Protein AF-A0A3D9SSF7-F1 (afdb_monomer_lite)

Secondary structure (DSSP, 8-state):
--------HHHHHHHHHHHHH--HHHHHHHTT--HHHHHHHHHH-HHHHHHHHHHHHHSS--TT-------

Radius of gyration: 12.01 Å; chains: 1; bounding box: 25×30×35 Å

Foldseek 3Di:
DDDPDPDPPLLVQLLVCCLAAVDNCVSCVSSV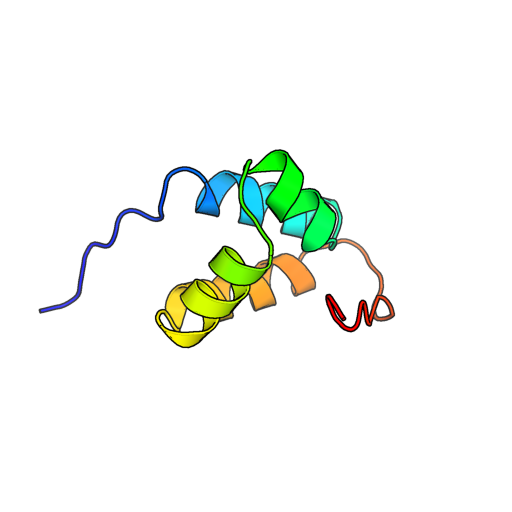HDSVVLVVCVVVDVVSVVSSVVSNVNYPDDPDPPPDDPD

pLDDT: mean 72.4, std 15.8, range [33.62, 85.44]

Organism: NCBI:txid111806

Sequence (71 aa):
MQQATALPTWADRFLTELADHGYITRAARTAGISATVVIRQRRTDRAFAVAVARALAEAPVPSGAREITCR

Structure (mmCIF, N/CA/C/O backbone):
data_AF-A0A3D9SSF7-F1
#
_entry.id   AF-A0A3D9SSF7-F1
#
l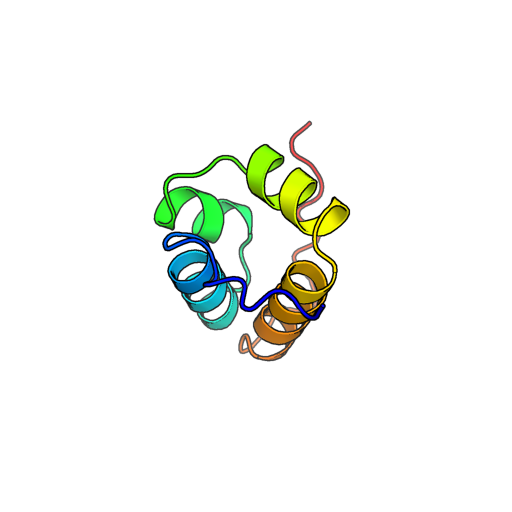oop_
_atom_site.group_PDB
_atom_site.id
_atom_site.type_symbol
_atom_site.label_atom_id
_atom_site.label_alt_id
_atom_site.label_comp_id
_atom_site.label_asym_id
_atom_site.label_entity_id
_atom_site.label_seq_id
_atom_site.pdbx_PDB_ins_code
_atom_site.Cartn_x
_atom_site.Cartn_y
_atom_site.Cartn_z
_atom_site.occupancy
_atom_site.B_iso_or_equiv
_atom_site.auth_seq_id
_atom_site.auth_comp_id
_atom_site.auth_asym_id
_atom_site.auth_atom_id
_atom_site.pdbx_PDB_model_num
ATOM 1 N N . MET A 1 1 ? -1.774 -13.671 22.230 1.00 39.84 1 MET A N 1
ATOM 2 C CA . MET A 1 1 ? -3.049 -13.707 21.482 1.00 39.84 1 MET A CA 1
ATOM 3 C C . MET A 1 1 ? -2.770 -13.172 20.083 1.00 39.84 1 MET A C 1
ATOM 5 O O . MET A 1 1 ? -2.664 -11.968 19.905 1.00 39.84 1 MET A O 1
ATOM 9 N N . GLN A 1 2 ? -2.480 -14.065 19.139 1.00 40.53 2 GLN A N 1
ATOM 10 C CA . GLN A 1 2 ? -2.102 -13.721 17.764 1.00 40.53 2 GLN A CA 1
ATOM 11 C C . GLN A 1 2 ? -3.376 -13.291 17.033 1.00 40.53 2 GLN A C 1
ATOM 13 O O . GLN A 1 2 ? -4.324 -14.072 16.978 1.00 40.53 2 GLN A O 1
ATOM 18 N N . GLN A 1 3 ? -3.446 -12.046 16.556 1.00 41.72 3 GLN A N 1
ATOM 19 C CA . GLN A 1 3 ? -4.625 -11.580 15.833 1.00 41.72 3 GLN A CA 1
ATOM 20 C C . GLN A 1 3 ? -4.745 -12.362 14.523 1.00 41.72 3 GLN A C 1
ATOM 22 O O . GLN A 1 3 ? -3.935 -12.201 13.614 1.00 41.72 3 GLN A O 1
ATOM 27 N N . ALA A 1 4 ? -5.790 -13.183 14.431 1.00 49.62 4 ALA A N 1
ATOM 28 C CA . ALA A 1 4 ? -6.392 -13.583 13.171 1.00 49.62 4 ALA A CA 1
ATOM 29 C C . ALA A 1 4 ? -7.016 -12.327 12.535 1.00 49.62 4 ALA A C 1
ATOM 31 O O . ALA A 1 4 ? -8.215 -12.087 12.641 1.00 49.62 4 ALA A O 1
ATOM 32 N N . THR A 1 5 ? -6.180 -11.451 11.977 1.00 47.59 5 THR A N 1
ATOM 33 C CA . THR A 1 5 ? -6.634 -10.244 11.285 1.00 47.59 5 THR A CA 1
ATOM 34 C C . THR A 1 5 ? -6.938 -10.657 9.855 1.00 47.59 5 THR A C 1
ATOM 36 O O . THR A 1 5 ? -6.038 -10.875 9.045 1.00 47.59 5 THR A O 1
ATOM 39 N N . ALA A 1 6 ? -8.223 -10.839 9.553 1.00 55.69 6 ALA A N 1
ATOM 40 C CA . ALA A 1 6 ? -8.682 -10.805 8.176 1.00 55.69 6 ALA A CA 1
ATOM 41 C C . ALA A 1 6 ? -8.142 -9.503 7.577 1.00 55.69 6 ALA A C 1
ATOM 43 O O . ALA A 1 6 ? -8.455 -8.416 8.071 1.00 55.69 6 ALA A O 1
ATOM 44 N N . LEU A 1 7 ? -7.256 -9.613 6.586 1.00 57.66 7 LEU A N 1
ATOM 45 C CA . LEU A 1 7 ? -6.780 -8.453 5.848 1.00 57.66 7 LEU A CA 1
ATOM 46 C C . LEU A 1 7 ? -8.015 -7.641 5.426 1.00 57.66 7 LEU A C 1
ATOM 48 O O . LEU A 1 7 ? -9.004 -8.239 4.989 1.00 57.66 7 LEU A O 1
ATOM 52 N N . PRO A 1 8 ? -8.004 -6.306 5.588 1.00 67.00 8 PRO A N 1
ATOM 53 C CA . PRO A 1 8 ? -9.108 -5.488 5.121 1.00 67.00 8 PRO A CA 1
ATOM 54 C C . PRO A 1 8 ? -9.420 -5.849 3.667 1.00 67.00 8 PRO A C 1
ATOM 56 O O . PRO A 1 8 ? -8.505 -6.087 2.883 1.00 67.00 8 PRO A O 1
ATOM 59 N N . THR A 1 9 ? -10.691 -5.864 3.279 1.00 72.81 9 THR A N 1
ATOM 60 C CA . THR A 1 9 ? -11.109 -6.266 1.922 1.00 72.81 9 THR A CA 1
ATOM 61 C C . THR A 1 9 ? -10.423 -5.463 0.809 1.00 72.81 9 THR A C 1
ATOM 63 O O . THR A 1 9 ? -10.252 -5.957 -0.301 1.00 72.81 9 THR A O 1
ATOM 66 N N . TRP A 1 10 ? -9.977 -4.241 1.107 1.00 79.81 10 TRP A N 1
ATOM 67 C CA . TRP A 1 10 ? -9.190 -3.407 0.200 1.00 79.81 10 TRP A CA 1
ATOM 68 C C . TRP A 1 10 ? -7.702 -3.787 0.132 1.00 79.81 10 TRP A C 1
ATOM 70 O O . TRP A 1 10 ? -7.058 -3.505 -0.874 1.00 79.81 10 TRP A O 1
ATOM 80 N N . ALA A 1 11 ? -7.138 -4.407 1.175 1.00 80.31 11 ALA A N 1
ATOM 81 C CA . ALA A 1 11 ? -5.717 -4.749 1.260 1.00 80.31 11 ALA A CA 1
ATOM 82 C C . ALA A 1 11 ? -5.345 -5.854 0.272 1.00 80.31 11 ALA A C 1
ATOM 84 O O . ALA A 1 11 ? -4.290 -5.780 -0.345 1.00 80.31 11 ALA A O 1
ATOM 85 N N . ASP A 1 12 ? -6.231 -6.827 0.076 1.00 82.19 12 ASP A N 1
ATOM 86 C CA . ASP A 1 12 ? -6.060 -7.885 -0.921 1.00 82.19 12 ASP A CA 1
ATOM 87 C C . ASP A 1 12 ? -6.008 -7.320 -2.353 1.00 82.19 12 ASP A C 1
ATOM 89 O O . ASP A 1 12 ? -5.042 -7.543 -3.088 1.00 82.19 12 ASP A O 1
ATOM 93 N N . ARG A 1 13 ? -6.977 -6.462 -2.713 1.00 82.56 13 ARG A N 1
ATOM 94 C CA . ARG A 1 13 ? -6.980 -5.766 -4.013 1.00 82.56 13 ARG A CA 1
ATOM 95 C C . ARG A 1 13 ? -5.777 -4.847 -4.189 1.00 82.56 13 ARG A C 1
ATOM 97 O O . ARG A 1 13 ? -5.207 -4.789 -5.272 1.00 82.56 13 ARG A O 1
ATOM 104 N N . PHE A 1 14 ? -5.385 -4.146 -3.126 1.00 85.44 14 PHE A N 1
ATOM 105 C CA . PHE A 1 14 ? -4.205 -3.290 -3.131 1.00 85.44 14 PHE A CA 1
ATOM 106 C C . PHE A 1 14 ? -2.929 -4.098 -3.393 1.00 85.44 14 PHE A C 1
ATOM 108 O O . PHE A 1 14 ? -2.127 -3.703 -4.231 1.00 85.44 14 PHE A O 1
ATOM 115 N N . LEU A 1 15 ? -2.739 -5.223 -2.698 1.00 83.06 15 LEU A N 1
ATOM 116 C CA . LEU A 1 15 ? -1.556 -6.072 -2.853 1.00 83.06 15 LEU A CA 1
ATOM 117 C C . LEU A 1 15 ? -1.513 -6.744 -4.228 1.00 83.06 15 LEU A C 1
ATOM 119 O O . LEU A 1 15 ? -0.438 -6.815 -4.814 1.00 83.06 15 LEU A O 1
ATOM 123 N N . THR A 1 16 ? -2.664 -7.161 -4.758 1.00 84.50 16 THR A N 1
ATOM 124 C CA . THR A 1 16 ? -2.779 -7.734 -6.108 1.00 84.50 16 THR A CA 1
ATOM 125 C C . THR A 1 16 ? -2.358 -6.724 -7.175 1.00 84.50 16 THR A C 1
ATOM 127 O O . THR A 1 16 ? -1.467 -6.997 -7.970 1.00 84.50 16 THR A O 1
ATOM 130 N N . GLU A 1 17 ? -2.923 -5.514 -7.140 1.00 84.12 17 GLU A N 1
ATOM 131 C CA . GLU A 1 17 ? -2.558 -4.436 -8.071 1.00 84.12 17 GLU A CA 1
ATOM 132 C C . GLU A 1 17 ? -1.096 -3.999 -7.920 1.00 84.12 17 GLU A C 1
ATOM 134 O O . GLU A 1 17 ? -0.445 -3.609 -8.892 1.00 84.12 17 GLU A O 1
ATOM 139 N N . LEU A 1 18 ? -0.575 -4.038 -6.691 1.00 83.31 18 LEU A N 1
ATOM 140 C CA . LEU A 1 18 ? 0.813 -3.700 -6.408 1.00 83.31 18 LEU A CA 1
ATOM 141 C C . LEU A 1 18 ? 1.777 -4.764 -6.941 1.00 83.31 18 LEU A C 1
ATOM 143 O O . LEU A 1 18 ? 2.838 -4.395 -7.435 1.00 83.31 18 LEU A O 1
ATOM 147 N N . ALA A 1 19 ? 1.416 -6.043 -6.859 1.00 83.56 19 ALA A N 1
ATOM 148 C CA . ALA A 1 19 ? 2.198 -7.138 -7.425 1.00 83.56 19 ALA A CA 1
ATOM 149 C C . ALA A 1 19 ? 2.150 -7.150 -8.960 1.00 83.56 19 ALA A C 1
ATOM 151 O O . ALA A 1 19 ? 3.136 -7.511 -9.590 1.00 83.56 19 ALA A O 1
ATOM 152 N N . ASP A 1 20 ? 1.042 -6.715 -9.563 1.00 81.88 20 ASP A N 1
ATOM 153 C CA . ASP A 1 20 ? 0.904 -6.667 -11.023 1.00 81.88 20 ASP A CA 1
ATOM 154 C C . ASP A 1 20 ? 1.662 -5.478 -11.641 1.00 81.88 20 ASP A C 1
ATOM 156 O O . ASP A 1 20 ? 2.390 -5.623 -12.623 1.00 81.88 20 ASP A O 1
ATOM 160 N N . HIS A 1 21 ? 1.544 -4.293 -11.027 1.00 77.81 21 HIS A N 1
ATOM 161 C CA . HIS A 1 21 ? 2.015 -3.045 -11.635 1.00 77.81 21 HIS A CA 1
ATOM 162 C C . HIS A 1 21 ? 3.115 -2.307 -10.860 1.00 77.81 21 HIS A C 1
ATOM 164 O O . HIS A 1 21 ? 3.768 -1.435 -11.427 1.00 77.81 21 HIS A O 1
ATOM 170 N N . GLY A 1 22 ? 3.302 -2.574 -9.563 1.00 75.25 22 GLY A N 1
ATOM 171 C CA . GLY A 1 22 ? 4.318 -1.908 -8.735 1.00 75.25 22 GLY A CA 1
ATOM 172 C C . GLY A 1 22 ? 3.997 -0.468 -8.294 1.00 75.25 22 GLY A C 1
ATOM 173 O O . GLY A 1 22 ? 4.848 0.185 -7.691 1.00 75.25 22 GLY A O 1
ATOM 174 N N . TYR A 1 23 ? 2.786 0.049 -8.544 1.00 78.81 23 TYR A N 1
ATOM 175 C CA . TYR A 1 23 ? 2.417 1.442 -8.233 1.00 78.81 23 TYR A CA 1
ATOM 176 C C . TYR A 1 23 ? 1.481 1.568 -7.022 1.00 78.81 23 TYR A C 1
ATOM 178 O O . TYR A 1 23 ? 0.294 1.253 -7.106 1.00 78.81 23 TYR A O 1
ATOM 186 N N . ILE A 1 24 ? 1.976 2.147 -5.919 1.00 79.00 24 ILE A N 1
ATOM 187 C CA . ILE A 1 24 ? 1.189 2.372 -4.688 1.00 79.00 24 ILE A CA 1
ATOM 188 C C . ILE A 1 24 ? 0.003 3.316 -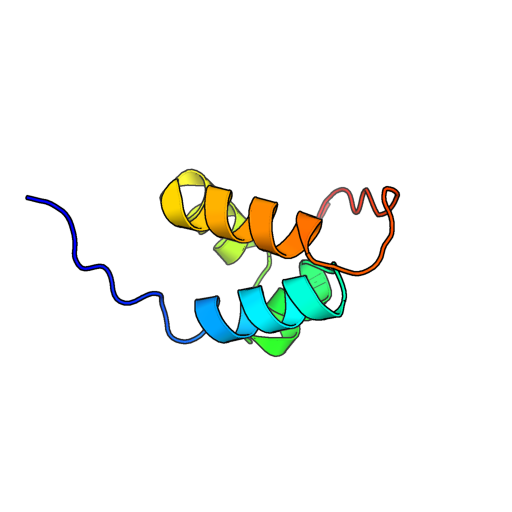4.927 1.00 79.00 24 ILE A C 1
ATOM 190 O O . ILE A 1 24 ? -1.104 3.024 -4.484 1.00 79.00 24 ILE A O 1
ATOM 194 N N . THR A 1 25 ? 0.204 4.435 -5.629 1.00 79.00 25 THR A N 1
ATOM 195 C CA . THR A 1 25 ? -0.855 5.428 -5.886 1.00 79.00 25 THR A CA 1
ATOM 196 C C . THR A 1 25 ? -1.990 4.835 -6.723 1.00 79.00 25 THR A C 1
ATOM 198 O O . THR A 1 25 ? -3.168 5.054 -6.432 1.00 79.00 25 THR A O 1
ATOM 201 N N . ARG A 1 26 ? -1.642 4.021 -7.728 1.00 80.75 26 ARG A N 1
ATOM 202 C CA . ARG A 1 26 ? -2.612 3.309 -8.569 1.00 80.75 26 ARG A CA 1
ATOM 203 C C . ARG A 1 26 ? -3.346 2.236 -7.774 1.00 80.75 26 ARG A C 1
ATOM 205 O O . ARG A 1 26 ? -4.570 2.245 -7.767 1.00 80.75 26 ARG A O 1
ATOM 212 N N . ALA A 1 27 ? -2.617 1.395 -7.042 1.00 83.06 27 ALA A N 1
ATOM 213 C CA . ALA A 1 27 ? -3.203 0.357 -6.202 1.00 83.06 27 ALA A CA 1
ATOM 214 C C . ALA A 1 27 ? -4.149 0.943 -5.140 1.00 83.06 27 ALA A C 1
ATOM 216 O O . ALA A 1 27 ? -5.232 0.409 -4.916 1.00 83.06 27 ALA A O 1
ATOM 217 N N . ALA A 1 28 ? -3.791 2.079 -4.529 1.00 84.50 28 ALA A N 1
ATOM 218 C CA . ALA A 1 28 ? -4.640 2.782 -3.569 1.00 84.50 28 ALA A CA 1
ATOM 219 C C . ALA A 1 28 ? -5.936 3.284 -4.226 1.00 84.50 28 ALA A C 1
ATOM 221 O O . ALA A 1 28 ? -7.022 3.060 -3.693 1.00 84.50 28 ALA A O 1
ATOM 222 N N . ARG A 1 29 ? -5.841 3.874 -5.426 1.00 83.69 29 ARG A N 1
ATOM 223 C CA . ARG A 1 29 ? -7.007 4.313 -6.204 1.00 83.69 29 ARG A CA 1
ATOM 224 C C . ARG A 1 29 ? -7.908 3.144 -6.609 1.00 83.69 29 ARG A C 1
ATOM 226 O O . ARG A 1 29 ? -9.120 3.256 -6.448 1.00 83.69 29 ARG A O 1
ATOM 233 N N . THR A 1 30 ? -7.342 2.034 -7.084 1.00 84.19 30 THR A N 1
ATOM 234 C CA . THR A 1 30 ? -8.102 0.818 -7.432 1.00 84.19 30 THR A CA 1
ATOM 235 C C . THR A 1 30 ? -8.789 0.218 -6.204 1.00 84.19 30 THR A C 1
ATOM 237 O O . THR A 1 30 ? -9.931 -0.235 -6.280 1.00 84.19 30 THR A O 1
ATOM 240 N N . ALA A 1 31 ? -8.122 0.265 -5.051 1.00 81.69 31 ALA A N 1
ATOM 241 C CA . ALA A 1 31 ? -8.669 -0.165 -3.770 1.00 81.69 31 ALA A CA 1
ATOM 242 C C . ALA A 1 31 ? -9.649 0.851 -3.141 1.00 81.69 31 ALA A C 1
ATOM 244 O O . ALA A 1 31 ? -10.241 0.558 -2.103 1.00 81.69 31 ALA A O 1
ATOM 245 N N . GLY A 1 32 ? -9.841 2.027 -3.754 1.00 83.56 32 GLY A N 1
ATOM 246 C CA . GLY A 1 32 ? -10.760 3.066 -3.281 1.00 83.56 32 GLY A CA 1
ATOM 247 C C . GLY A 1 32 ? -10.301 3.783 -2.008 1.00 83.56 32 GLY A C 1
ATOM 248 O O . GLY A 1 32 ? -11.132 4.324 -1.280 1.00 83.56 32 GLY A O 1
ATOM 249 N N . ILE A 1 33 ? -8.998 3.781 -1.717 1.00 85.06 33 ILE A N 1
ATOM 250 C CA . ILE A 1 33 ? -8.424 4.371 -0.503 1.00 85.06 33 ILE A CA 1
ATOM 251 C C . ILE A 1 33 ? -7.346 5.408 -0.820 1.00 85.06 33 ILE A C 1
ATOM 253 O O . ILE A 1 33 ? -6.698 5.389 -1.864 1.00 85.06 33 ILE A O 1
ATOM 257 N N . SER A 1 34 ? -7.108 6.312 0.127 1.00 83.38 34 SER A N 1
ATOM 258 C CA . SER A 1 34 ? -6.038 7.304 0.018 1.00 83.38 34 SER A CA 1
ATOM 259 C C . SER A 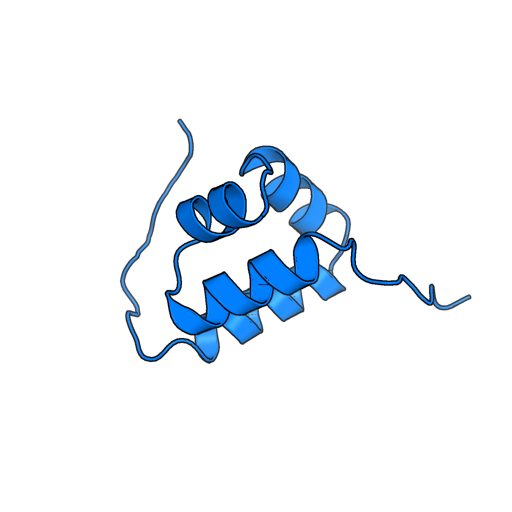1 34 ? -4.680 6.712 0.398 1.00 83.38 34 SER A C 1
ATOM 261 O O . SER A 1 34 ? -4.575 5.922 1.340 1.00 83.38 34 SER A O 1
ATOM 263 N N . ALA A 1 35 ? -3.607 7.188 -0.238 1.00 80.12 35 ALA A N 1
ATOM 26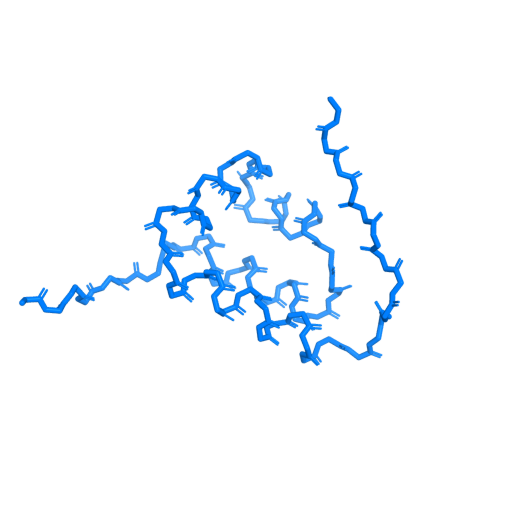4 C CA . ALA A 1 35 ? -2.233 6.800 0.099 1.00 80.12 35 ALA A CA 1
ATOM 265 C C . ALA A 1 35 ? -1.892 7.034 1.587 1.00 80.12 35 ALA A C 1
ATOM 267 O O . ALA A 1 35 ? -1.186 6.236 2.198 1.00 80.12 35 ALA A O 1
ATOM 268 N N . THR A 1 36 ? -2.463 8.066 2.217 1.00 83.50 36 THR A N 1
ATOM 269 C CA . THR A 1 36 ? -2.332 8.316 3.664 1.00 83.50 36 THR A CA 1
ATOM 270 C C . THR A 1 36 ? -2.824 7.148 4.521 1.00 83.50 36 THR A C 1
ATOM 272 O O . THR A 1 36 ? -2.186 6.812 5.520 1.00 83.50 36 THR A O 1
ATOM 275 N N . VAL A 1 37 ? -3.929 6.500 4.134 1.00 83.44 37 VAL A N 1
ATOM 276 C CA . VAL A 1 37 ? -4.466 5.326 4.845 1.00 83.44 37 VAL A CA 1
ATOM 277 C C . VAL A 1 37 ? -3.489 4.161 4.726 1.00 83.44 37 VAL A C 1
ATOM 279 O O . VAL A 1 37 ? -3.163 3.538 5.734 1.00 83.44 37 VAL A O 1
ATOM 282 N N . VAL A 1 38 ? -2.933 3.939 3.530 1.00 82.06 38 VAL A N 1
ATOM 283 C CA . VAL A 1 38 ? -1.902 2.917 3.281 1.00 82.06 38 VAL A CA 1
ATOM 284 C C . VAL A 1 38 ? -0.657 3.174 4.132 1.00 82.06 38 VAL A C 1
ATOM 286 O O . VAL A 1 38 ? -0.150 2.258 4.776 1.00 82.06 38 VAL A O 1
ATOM 289 N N . ILE A 1 39 ? -0.167 4.416 4.186 1.00 82.94 39 ILE A N 1
ATOM 290 C CA . ILE A 1 39 ? 1.019 4.786 4.976 1.00 82.94 39 ILE A CA 1
ATOM 291 C C . ILE A 1 39 ? 0.765 4.579 6.472 1.00 82.94 39 ILE A C 1
ATOM 293 O O . ILE A 1 39 ? 1.620 4.027 7.168 1.00 82.94 39 ILE A O 1
ATOM 297 N N . ARG A 1 40 ? -0.408 4.986 6.972 1.00 83.38 40 ARG A N 1
ATOM 298 C CA . ARG A 1 40 ? -0.794 4.769 8.371 1.00 83.38 40 ARG A CA 1
ATOM 299 C C . ARG A 1 40 ? -0.883 3.276 8.687 1.00 83.38 40 ARG A C 1
ATOM 301 O O . ARG A 1 40 ? -0.301 2.847 9.678 1.00 83.38 40 ARG A O 1
ATOM 308 N N . GLN A 1 41 ? -1.509 2.486 7.814 1.00 83.62 41 GLN A N 1
ATOM 309 C CA . GLN A 1 41 ? -1.602 1.037 7.978 1.00 83.62 41 GLN A CA 1
ATOM 310 C C . GLN A 1 41 ? -0.220 0.378 7.966 1.00 83.62 41 GLN A C 1
ATOM 312 O O . GLN A 1 41 ? 0.057 -0.433 8.839 1.00 83.62 41 GLN A O 1
ATOM 317 N N . ARG A 1 42 ? 0.685 0.774 7.060 1.00 82.06 42 ARG A N 1
ATOM 318 C CA . ARG A 1 42 ? 2.076 0.275 7.037 1.00 82.06 42 ARG A CA 1
ATOM 319 C C . ARG A 1 42 ? 2.851 0.595 8.316 1.00 82.06 42 ARG A C 1
ATOM 321 O O . ARG A 1 42 ? 3.772 -0.138 8.657 1.00 82.06 42 ARG A O 1
ATOM 328 N N . ARG A 1 43 ? 2.524 1.695 9.003 1.00 81.44 43 ARG A N 1
ATOM 329 C CA . ARG A 1 43 ? 3.150 2.056 10.286 1.00 81.44 43 ARG A CA 1
ATOM 330 C C . ARG A 1 43 ? 2.563 1.278 11.460 1.00 81.44 43 ARG A C 1
ATOM 332 O O . ARG A 1 43 ? 3.309 0.901 12.356 1.00 81.44 43 ARG A O 1
ATOM 339 N N . THR A 1 44 ? 1.250 1.070 11.466 1.00 83.31 44 THR A N 1
ATOM 340 C CA . THR A 1 44 ? 0.546 0.363 12.545 1.00 83.31 44 THR A CA 1
ATOM 341 C C . THR A 1 44 ? 0.693 -1.154 12.437 1.00 83.31 44 THR A C 1
ATOM 343 O O . THR A 1 44 ? 0.785 -1.827 13.457 1.00 83.31 44 THR A O 1
ATOM 346 N N . ASP A 1 45 ? 0.752 -1.690 11.219 1.00 81.75 45 ASP A N 1
ATOM 347 C CA . ASP A 1 45 ? 0.745 -3.121 10.949 1.00 81.75 45 ASP A CA 1
ATOM 348 C C . ASP A 1 45 ? 2.008 -3.550 10.194 1.00 81.75 45 ASP A C 1
ATOM 350 O O . ASP A 1 45 ? 2.208 -3.264 9.008 1.00 81.75 45 ASP A O 1
ATOM 354 N N . ARG A 1 46 ? 2.894 -4.251 10.911 1.00 80.88 46 ARG A N 1
ATOM 355 C CA . ARG A 1 46 ? 4.137 -4.765 10.327 1.00 80.88 46 ARG A CA 1
ATOM 356 C C . ARG A 1 46 ? 3.893 -5.862 9.294 1.00 80.88 46 ARG A C 1
ATOM 358 O O . ARG A 1 46 ? 4.670 -5.945 8.347 1.00 80.88 46 ARG A O 1
ATOM 365 N N . ALA A 1 47 ? 2.864 -6.692 9.460 1.00 81.69 47 ALA A N 1
ATOM 366 C CA . ALA A 1 47 ? 2.585 -7.781 8.526 1.00 81.69 47 ALA A CA 1
ATOM 367 C C . ALA A 1 47 ? 2.204 -7.226 7.145 1.00 81.69 47 ALA A C 1
ATOM 369 O O . ALA A 1 47 ? 2.728 -7.675 6.126 1.00 81.69 47 ALA A O 1
ATOM 370 N N . PHE A 1 48 ? 1.401 -6.163 7.118 1.00 80.81 48 PHE A N 1
ATOM 371 C CA . PHE A 1 48 ? 1.060 -5.413 5.919 1.00 80.81 48 PHE A CA 1
ATOM 372 C C . PHE A 1 48 ? 2.298 -4.772 5.287 1.00 80.81 48 PHE A C 1
ATOM 374 O O . PHE A 1 48 ? 2.492 -4.872 4.081 1.00 80.81 48 PHE A O 1
ATOM 381 N N . ALA A 1 49 ? 3.193 -4.173 6.080 1.00 82.94 49 ALA A N 1
ATOM 382 C CA . ALA A 1 49 ? 4.442 -3.625 5.547 1.00 82.94 49 ALA A CA 1
ATOM 383 C C . ALA A 1 49 ? 5.319 -4.690 4.855 1.00 82.94 49 ALA A C 1
ATOM 385 O O . ALA A 1 49 ? 5.905 -4.400 3.810 1.00 82.94 49 ALA A O 1
ATOM 386 N N . VAL A 1 50 ? 5.374 -5.908 5.408 1.00 84.50 50 VAL A N 1
ATOM 387 C CA . VAL A 1 50 ? 6.072 -7.055 4.803 1.00 84.50 50 VAL A CA 1
ATOM 388 C C . VAL A 1 50 ? 5.368 -7.517 3.526 1.00 84.50 50 VAL A C 1
ATOM 390 O O . VAL A 1 50 ? 6.035 -7.719 2.515 1.00 84.50 50 VAL A O 1
ATOM 393 N N . ALA A 1 51 ? 4.036 -7.619 3.533 1.00 83.44 51 ALA A N 1
ATOM 394 C CA . ALA A 1 51 ? 3.258 -7.994 2.352 1.00 83.44 51 ALA A CA 1
ATOM 395 C C . ALA A 1 51 ? 3.445 -6.998 1.194 1.00 83.44 51 ALA A C 1
ATOM 397 O O . ALA A 1 51 ? 3.637 -7.410 0.055 1.00 83.44 51 ALA A O 1
ATOM 398 N N . VAL A 1 52 ? 3.480 -5.695 1.490 1.00 82.81 52 VAL A N 1
ATOM 399 C CA . VAL A 1 52 ? 3.764 -4.632 0.509 1.00 82.81 52 VAL A CA 1
ATOM 400 C C . VAL A 1 52 ? 5.162 -4.784 -0.088 1.00 82.81 52 VAL A C 1
ATOM 402 O O . VAL A 1 52 ? 5.326 -4.681 -1.299 1.00 82.81 52 VAL A O 1
ATOM 405 N N . ALA A 1 53 ? 6.176 -5.031 0.746 1.00 82.88 53 ALA A N 1
ATOM 406 C CA . ALA A 1 53 ? 7.544 -5.232 0.272 1.00 82.88 53 ALA A CA 1
ATOM 407 C C . ALA A 1 53 ? 7.668 -6.485 -0.607 1.00 82.88 53 ALA A C 1
ATOM 409 O O . ALA A 1 53 ? 8.375 -6.460 -1.611 1.00 82.88 53 ALA A O 1
ATOM 410 N N . ARG A 1 54 ? 6.952 -7.556 -0.252 1.00 83.50 54 ARG A N 1
ATOM 411 C CA . ARG A 1 54 ? 6.898 -8.787 -1.038 1.00 83.50 54 ARG A CA 1
ATOM 412 C C . ARG A 1 54 ? 6.211 -8.564 -2.388 1.00 83.50 54 ARG A C 1
ATOM 414 O O . ARG A 1 54 ? 6.798 -8.901 -3.404 1.00 83.50 54 ARG A O 1
ATOM 421 N N . ALA A 1 55 ? 5.040 -7.928 -2.406 1.00 83.75 55 ALA A N 1
ATOM 422 C CA . ALA A 1 55 ? 4.331 -7.602 -3.645 1.00 83.75 55 ALA A CA 1
ATOM 423 C C . ALA A 1 55 ? 5.192 -6.743 -4.589 1.00 83.75 55 ALA A C 1
ATOM 425 O O . ALA A 1 55 ? 5.264 -7.015 -5.781 1.00 83.75 55 ALA A O 1
ATOM 426 N N . LEU A 1 56 ? 5.928 -5.765 -4.049 1.00 80.38 56 LEU A N 1
ATOM 427 C CA . LEU A 1 56 ? 6.882 -4.964 -4.828 1.00 80.38 56 LEU A CA 1
ATOM 428 C C . LEU A 1 56 ? 8.048 -5.781 -5.402 1.00 80.38 56 LEU A C 1
ATOM 430 O O . LEU A 1 56 ? 8.583 -5.409 -6.441 1.00 80.38 56 LEU A O 1
ATOM 434 N N . ALA A 1 57 ? 8.465 -6.853 -4.726 1.00 80.75 57 ALA A N 1
ATOM 435 C CA . ALA A 1 57 ? 9.519 -7.743 -5.207 1.00 80.75 57 ALA A CA 1
ATOM 436 C C . ALA A 1 57 ? 9.018 -8.738 -6.269 1.00 80.75 57 ALA A C 1
ATOM 438 O O . ALA A 1 57 ? 9.808 -9.170 -7.102 1.00 80.75 57 ALA A O 1
ATOM 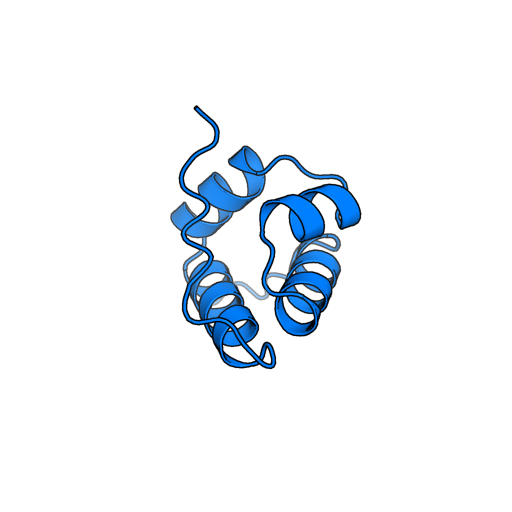439 N N . GLU A 1 58 ? 7.734 -9.106 -6.231 1.00 76.31 58 GLU A N 1
ATOM 440 C CA . GLU A 1 58 ? 7.105 -10.007 -7.210 1.00 76.31 58 GLU A CA 1
ATOM 441 C C . GLU A 1 58 ? 6.769 -9.298 -8.534 1.00 76.31 58 GLU A C 1
ATOM 443 O O . GLU A 1 58 ? 6.706 -9.952 -9.574 1.00 76.31 58 GLU A O 1
ATOM 448 N N . ALA A 1 59 ? 6.611 -7.971 -8.526 1.00 73.69 59 ALA A N 1
ATOM 449 C CA . ALA A 1 59 ? 6.324 -7.206 -9.733 1.00 73.69 59 ALA A CA 1
ATOM 450 C C . ALA A 1 59 ? 7.469 -7.310 -10.771 1.00 73.69 59 ALA A C 1
ATOM 452 O O . ALA A 1 59 ? 8.635 -7.117 -10.411 1.00 73.69 59 ALA A O 1
ATOM 453 N N . PRO A 1 60 ? 7.173 -7.560 -12.067 1.00 64.69 60 PRO A N 1
ATOM 454 C CA . PRO A 1 60 ? 8.162 -7.886 -13.105 1.00 64.69 60 PRO A CA 1
ATOM 455 C C . PRO A 1 60 ? 9.059 -6.714 -13.593 1.00 64.69 60 PRO A C 1
ATOM 457 O O . PRO A 1 60 ? 9.473 -6.741 -14.746 1.00 64.69 60 PRO A O 1
ATOM 460 N N . VAL A 1 61 ? 9.454 -5.779 -12.699 1.00 60.56 61 VAL A N 1
ATOM 461 C CA . VAL A 1 61 ? 10.317 -4.553 -12.801 1.00 60.56 61 VAL A CA 1
ATOM 462 C C . VAL A 1 61 ? 9.546 -3.210 -12.971 1.00 60.56 61 VAL A C 1
ATOM 464 O O . VAL A 1 61 ? 8.550 -3.204 -13.690 1.00 60.56 61 VAL A O 1
ATOM 467 N N . PRO A 1 62 ? 9.956 -2.060 -12.343 1.00 50.12 62 PRO A N 1
ATOM 468 C CA . PRO A 1 62 ? 11.346 -1.647 -12.119 1.00 50.12 62 PRO A CA 1
ATOM 469 C C . PRO A 1 62 ? 11.788 -1.260 -10.696 1.00 50.12 62 PRO A C 1
ATOM 471 O O . PRO A 1 62 ? 11.116 -0.549 -9.950 1.00 50.12 62 PRO A O 1
ATOM 474 N N . SER A 1 63 ? 13.066 -1.571 -10.451 1.00 51.41 63 SER A N 1
ATOM 475 C CA . SER A 1 63 ? 14.014 -0.991 -9.484 1.00 51.41 63 SER A CA 1
ATOM 476 C C . SER A 1 63 ? 14.204 0.541 -9.592 1.00 51.41 63 SER A C 1
ATOM 478 O O . SER A 1 63 ? 15.312 1.042 -9.406 1.00 51.41 63 SER A O 1
ATOM 480 N N . GLY A 1 64 ? 13.163 1.323 -9.899 1.00 46.97 64 GLY A N 1
ATOM 481 C CA . GLY A 1 64 ? 13.305 2.750 -10.217 1.00 46.97 64 GLY A CA 1
ATOM 482 C C . GLY A 1 64 ? 12.167 3.683 -9.802 1.00 46.97 64 GLY A C 1
ATOM 483 O O . GLY A 1 64 ? 12.407 4.885 -9.711 1.00 46.97 64 GLY A O 1
ATOM 484 N N . ALA A 1 65 ? 10.960 3.201 -9.494 1.00 46.94 65 ALA A N 1
ATOM 485 C CA . ALA A 1 65 ? 9.827 4.083 -9.184 1.00 46.94 65 ALA A CA 1
ATOM 486 C C . ALA A 1 65 ? 9.830 4.542 -7.712 1.00 46.94 65 ALA A C 1
ATOM 488 O O . ALA A 1 65 ? 8.975 4.201 -6.898 1.00 46.94 65 ALA A O 1
ATOM 489 N N . ARG A 1 66 ? 10.837 5.355 -7.386 1.00 49.50 66 ARG A N 1
ATOM 490 C CA . ARG A 1 66 ? 10.861 6.313 -6.277 1.00 49.50 66 ARG A CA 1
ATOM 491 C C . ARG A 1 66 ? 9.759 7.369 -6.477 1.00 49.50 66 ARG A C 1
ATOM 493 O O . ARG A 1 66 ? 10.061 8.532 -6.710 1.00 49.50 66 ARG A O 1
ATOM 500 N N . GLU A 1 67 ? 8.490 6.995 -6.400 1.00 46.00 67 GLU A N 1
ATOM 501 C CA . GLU A 1 67 ? 7.417 7.971 -6.165 1.00 46.00 67 GLU A CA 1
ATOM 502 C C . GLU A 1 67 ? 7.251 8.047 -4.636 1.00 46.00 67 GLU A C 1
ATOM 504 O O . GLU A 1 67 ? 6.457 7.339 -4.027 1.00 46.00 67 GLU A O 1
ATOM 509 N N . ILE A 1 68 ? 8.224 8.596 -3.897 1.00 45.03 68 ILE A N 1
ATOM 510 C CA . ILE A 1 68 ? 8.370 10.031 -3.598 1.00 45.03 68 ILE A CA 1
ATOM 511 C C . ILE A 1 68 ? 7.016 10.744 -3.631 1.00 45.03 68 ILE A C 1
ATOM 513 O O . ILE A 1 68 ? 6.632 11.386 -4.597 1.00 45.03 68 ILE A O 1
ATOM 517 N N . THR A 1 69 ? 6.367 10.628 -2.472 1.00 40.00 69 THR A N 1
ATOM 518 C CA . THR A 1 69 ? 5.784 11.755 -1.746 1.00 40.00 69 THR A CA 1
ATOM 519 C C . THR A 1 69 ? 4.528 12.345 -2.381 1.00 40.00 69 THR A C 1
ATOM 521 O O . THR A 1 69 ? 4.593 13.230 -3.227 1.00 40.00 69 THR A O 1
ATOM 524 N N . CYS A 1 70 ? 3.365 11.973 -1.830 1.00 33.62 70 CYS A N 1
ATOM 525 C CA . CYS A 1 70 ? 2.321 12.980 -1.637 1.00 33.62 70 CYS A CA 1
ATOM 526 C C . CYS A 1 70 ? 2.970 14.152 -0.884 1.00 33.62 70 CYS A C 1
ATOM 528 O O . CYS A 1 70 ? 3.295 14.009 0.297 1.00 33.62 70 CYS A O 1
ATOM 530 N N . ARG A 1 71 ? 3.259 15.236 -1.609 1.00 36.88 71 ARG A N 1
ATOM 531 C CA . ARG A 1 71 ? 3.624 16.535 -1.045 1.00 36.88 71 ARG A CA 1
ATOM 532 C C . ARG A 1 71 ? 2.394 17.165 -0.412 1.00 36.88 71 ARG A C 1
ATOM 534 O O . ARG A 1 71 ? 1.304 16.997 -1.002 1.00 36.88 71 ARG A O 1
#